Protein AF-A0A972N6V1-F1 (afdb_monomer)

Foldseek 3Di:
DVVVVVVCVVCVVVVHHDDDDDFPCVVVLPTPPSDDPPPDPPD

Secondary structure (DSSP, 8-state):
-HHHHHHHHHHHHTT----PPP---TTTT-STTT---------

pLDDT: mean 88.39, std 13.08, range [51.84, 98.5]

Solvent-accessible surface area (backbone atoms only — not comparable to full-atom values): 2945 Å² total; per-residue (Å²): 110,70,69,59,52,52,51,35,49,55,38,40,76,72,73,39,89,57,82,88,81,83,85,56,46,66,92,75,54,58,19,93,90,48,77,67,85,82,70,71,85,81,124

Mean predicted aligned error: 6.64 Å

Sequence (43 aa):
KESMERFKEYLNNHGIICTIRESKGLDISAACGQLREKSEVKQ

Radius of gyration: 16.85 Å; Cα contacts (8 Å, |Δi|>4): 21; chains: 1; bounding box: 34×19×44 Å

Structure (mmCIF, N/CA/C/O backbone):
data_AF-A0A972N6V1-F1
#
_entry.id   AF-A0A972N6V1-F1
#
loop_
_atom_site.group_PDB
_atom_site.id
_atom_site.type_symbol
_atom_site.label_atom_id
_atom_site.label_alt_id
_atom_site.label_comp_id
_atom_site.label_asym_id
_atom_site.label_entity_id
_atom_site.label_seq_id
_atom_site.pdbx_PDB_ins_code
_atom_site.Cartn_x
_atom_site.Cartn_y
_atom_site.Cartn_z
_atom_site.occupancy
_atom_site.B_iso_or_equiv
_atom_site.auth_seq_id
_atom_site.auth_comp_id
_atom_site.auth_asym_id
_atom_site.auth_atom_id
_atom_site.pdbx_PDB_model_num
ATOM 1 N N . LYS A 1 1 ? 7.640 5.397 6.666 1.00 76.56 1 LYS A N 1
ATOM 2 C CA . LYS A 1 1 ? 6.712 4.238 6.708 1.00 76.56 1 LYS A CA 1
ATOM 3 C C . LYS A 1 1 ? 5.724 4.392 7.861 1.00 76.56 1 LYS A C 1
ATOM 5 O O . LYS A 1 1 ? 4.535 4.475 7.590 1.00 76.56 1 LYS A O 1
ATOM 10 N N . GLU A 1 2 ? 6.230 4.624 9.073 1.00 89.19 2 GLU A N 1
ATOM 11 C CA . GLU A 1 2 ? 5.453 4.880 10.297 1.00 89.19 2 GLU A CA 1
ATOM 12 C C . GLU A 1 2 ? 4.329 5.925 10.140 1.00 89.19 2 GLU A C 1
ATOM 14 O O . GLU A 1 2 ? 3.200 5.692 10.558 1.00 89.19 2 GLU A O 1
ATOM 19 N N . SER A 1 3 ? 4.577 7.051 9.459 1.00 95.31 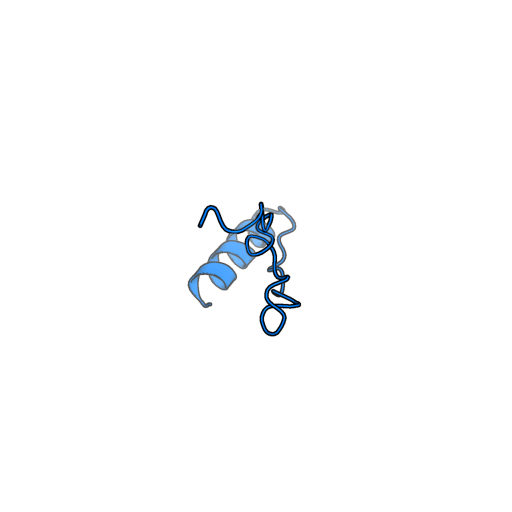3 SER A N 1
ATOM 20 C CA . SER A 1 3 ? 3.538 8.072 9.227 1.00 95.31 3 SER A CA 1
ATOM 21 C C . SER A 1 3 ? 2.378 7.582 8.350 1.00 95.31 3 SER A C 1
ATOM 23 O O . SER A 1 3 ? 1.229 7.925 8.612 1.00 95.31 3 SER A O 1
ATOM 25 N N . MET A 1 4 ? 2.658 6.769 7.322 1.00 95.88 4 MET A N 1
ATOM 26 C CA . MET A 1 4 ? 1.605 6.208 6.463 1.00 95.88 4 MET A CA 1
ATOM 27 C C . MET A 1 4 ? 0.804 5.128 7.190 1.00 95.88 4 MET A C 1
ATOM 29 O O . MET A 1 4 ? -0.403 5.029 6.992 1.00 95.88 4 MET A O 1
ATOM 33 N N . GLU A 1 5 ? 1.459 4.338 8.042 1.00 97.12 5 GLU A N 1
ATOM 34 C CA . GLU 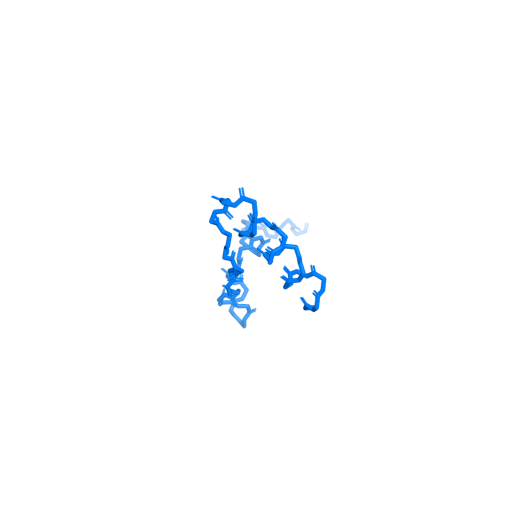A 1 5 ? 0.807 3.317 8.869 1.00 97.12 5 GLU A CA 1
ATOM 35 C C . GLU A 1 5 ? -0.149 3.960 9.878 1.00 97.12 5 GLU A C 1
ATOM 37 O O . GLU A 1 5 ? -1.323 3.599 9.906 1.00 97.12 5 GLU A O 1
ATOM 42 N N . ARG A 1 6 ? 0.293 5.009 10.586 1.00 97.88 6 ARG A N 1
ATOM 43 C CA . ARG A 1 6 ? -0.568 5.791 11.493 1.00 97.88 6 ARG A CA 1
ATOM 44 C C . ARG A 1 6 ? -1.779 6.398 10.785 1.00 97.88 6 ARG A C 1
ATOM 46 O O . ARG A 1 6 ? -2.880 6.386 11.325 1.00 97.88 6 ARG A O 1
ATOM 53 N N . PHE A 1 7 ? -1.599 6.918 9.571 1.00 97.69 7 PHE A N 1
ATOM 54 C CA . PHE A 1 7 ? -2.704 7.486 8.793 1.00 97.69 7 PHE A CA 1
ATOM 55 C C . PHE A 1 7 ? -3.704 6.416 8.335 1.00 97.69 7 PHE A C 1
ATOM 57 O O . PHE A 1 7 ? -4.916 6.599 8.448 1.00 97.69 7 PHE A O 1
ATOM 64 N N . LYS A 1 8 ? -3.197 5.269 7.871 1.00 98.00 8 LYS A N 1
ATOM 65 C CA . LYS A 1 8 ? -4.012 4.100 7.527 1.00 98.00 8 LYS A CA 1
ATOM 66 C C . LYS A 1 8 ? -4.833 3.630 8.735 1.00 98.00 8 LYS A C 1
ATOM 68 O O . LYS A 1 8 ? -6.019 3.346 8.589 1.00 98.00 8 LYS A O 1
ATOM 73 N N . GLU A 1 9 ? -4.220 3.528 9.912 1.00 98.12 9 GLU A N 1
ATOM 74 C CA . GLU A 1 9 ? -4.903 3.153 11.159 1.00 98.12 9 GLU A CA 1
ATOM 75 C C . GLU A 1 9 ? -5.973 4.170 11.546 1.00 98.12 9 GLU A C 1
ATOM 77 O O . GLU A 1 9 ? -7.109 3.783 11.808 1.00 98.12 9 GLU A O 1
ATOM 82 N N . TYR A 1 10 ? -5.646 5.465 11.501 1.00 98.38 10 TYR A N 1
ATOM 83 C CA . TYR A 1 10 ? -6.601 6.537 11.763 1.00 98.38 10 TYR A CA 1
ATOM 84 C C . TYR A 1 10 ? -7.855 6.398 10.890 1.00 98.38 10 TYR A C 1
ATOM 86 O O . TYR A 1 10 ? -8.960 6.368 11.424 1.00 98.38 10 TYR A O 1
ATOM 94 N N . LEU A 1 11 ? -7.705 6.242 9.571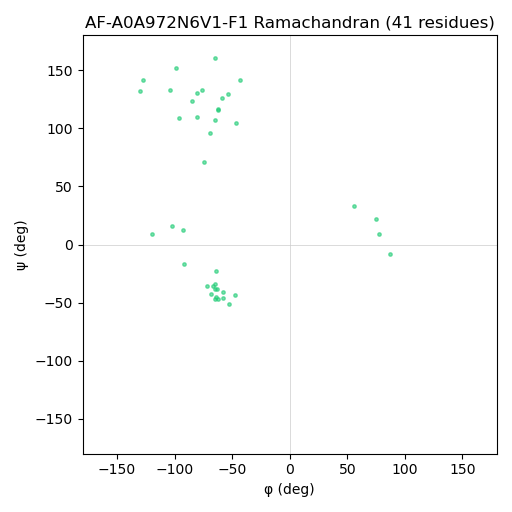 1.00 98.50 11 LEU A N 1
ATOM 95 C CA . LEU A 1 11 ? -8.846 6.111 8.658 1.00 98.50 11 LEU A CA 1
ATOM 96 C C . LEU A 1 11 ? -9.672 4.844 8.919 1.00 98.50 11 LEU A C 1
ATOM 98 O O . LEU A 1 11 ? -10.899 4.925 9.003 1.00 98.50 11 LEU A O 1
ATOM 102 N N . ASN A 1 12 ? -9.013 3.698 9.116 1.00 98.06 12 ASN A N 1
ATOM 103 C CA . ASN A 1 12 ? -9.711 2.441 9.400 1.00 98.06 12 ASN A CA 1
ATOM 104 C C . ASN A 1 12 ? -10.496 2.509 10.719 1.00 98.06 12 ASN A C 1
ATOM 106 O O . ASN A 1 12 ? -11.625 2.028 10.778 1.00 98.06 12 ASN A O 1
ATOM 110 N N . ASN A 1 13 ? -9.951 3.166 11.748 1.00 98.31 13 ASN A N 1
ATOM 111 C CA . ASN A 1 13 ? -10.639 3.374 13.027 1.00 98.31 13 ASN A CA 1
ATO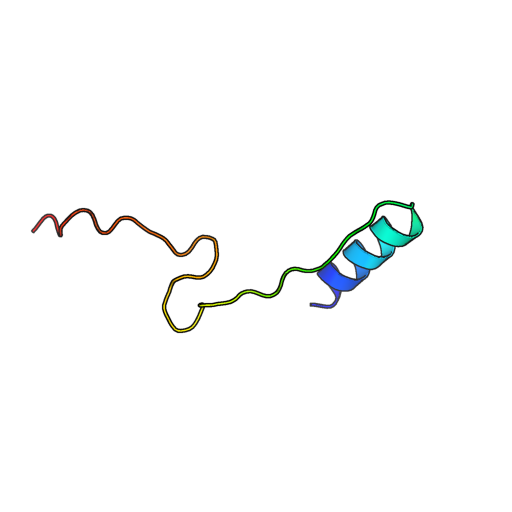M 112 C C . ASN A 1 13 ? -11.896 4.254 12.894 1.00 98.31 13 ASN A C 1
ATOM 114 O O . ASN A 1 13 ? -12.795 4.155 13.722 1.00 98.31 13 ASN A O 1
ATOM 118 N N . HIS A 1 14 ? -11.986 5.077 11.844 1.00 98.38 14 HIS A N 1
ATOM 119 C CA . HIS A 1 14 ? -13.174 5.878 11.516 1.00 98.38 14 HIS A CA 1
ATOM 120 C C . HIS A 1 14 ? -14.121 5.165 10.531 1.00 98.38 14 HIS A C 1
ATOM 122 O O . HIS A 1 14 ? -15.022 5.791 9.977 1.00 98.38 14 HIS A O 1
ATOM 128 N N . GLY A 1 15 ? -13.925 3.864 10.284 1.00 98.12 15 GLY A N 1
ATOM 129 C CA . GLY A 1 15 ? -14.757 3.070 9.377 1.00 98.12 15 GLY A CA 1
ATOM 130 C C . GLY A 1 15 ? -14.458 3.282 7.889 1.00 98.12 15 GLY A C 1
ATOM 131 O O . GLY A 1 15 ? -15.191 2.774 7.042 1.00 98.12 15 GLY A O 1
ATOM 132 N N . ILE A 1 16 ? -13.384 4.004 7.551 1.00 98.38 16 ILE A N 1
ATOM 133 C CA . ILE A 1 16 ? -12.954 4.226 6.167 1.00 98.38 16 ILE A CA 1
ATOM 134 C C . ILE A 1 16 ? -11.879 3.195 5.821 1.00 98.38 16 ILE A C 1
ATOM 136 O O . ILE A 1 16 ? -10.745 3.287 6.292 1.00 98.38 16 ILE A O 1
ATOM 140 N N . ILE A 1 17 ? -12.223 2.226 4.968 1.00 97.56 17 ILE A N 1
ATOM 141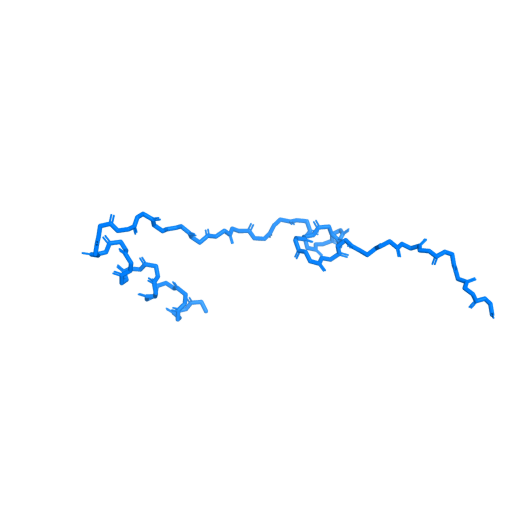 C CA . ILE A 1 17 ? -11.288 1.176 4.543 1.00 97.56 17 ILE A CA 1
ATOM 142 C C . ILE A 1 17 ? -10.104 1.809 3.803 1.00 9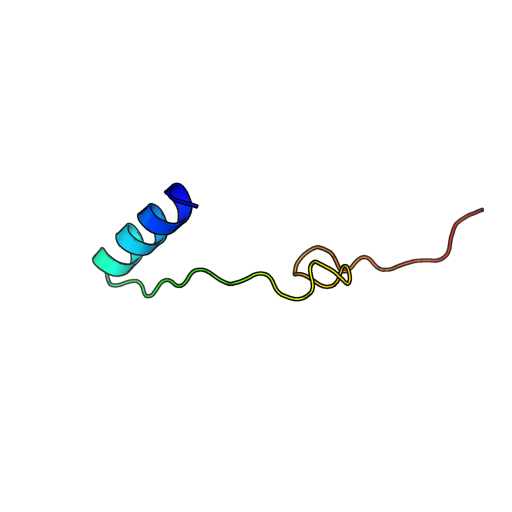7.56 17 ILE A C 1
ATOM 144 O O . ILE A 1 17 ? -10.256 2.390 2.728 1.00 97.56 17 ILE A O 1
ATOM 148 N N . CYS A 1 18 ? -8.909 1.664 4.372 1.00 97.88 18 CYS A N 1
ATOM 149 C CA . CYS A 1 18 ? -7.668 2.203 3.830 1.00 97.88 18 CYS A CA 1
ATOM 150 C C . CYS A 1 18 ? -6.565 1.136 3.777 1.00 97.88 18 CYS A C 1
ATOM 152 O O . CYS A 1 18 ? -6.275 0.452 4.766 1.00 97.88 18 CYS A O 1
ATOM 154 N N . THR A 1 19 ? -5.895 1.036 2.626 1.00 96.88 19 THR A N 1
ATOM 155 C CA . THR A 1 19 ? -4.773 0.120 2.377 1.00 96.88 19 THR A CA 1
ATOM 156 C C . THR A 1 19 ? -3.564 0.874 1.833 1.00 96.88 19 THR A C 1
ATOM 158 O O . THR A 1 19 ? -3.710 1.753 0.987 1.00 96.88 19 THR A O 1
ATOM 161 N N . ILE A 1 20 ? -2.360 0.488 2.258 1.00 95.31 20 ILE A N 1
ATOM 162 C CA . ILE A 1 20 ? -1.112 1.016 1.697 1.00 95.31 20 ILE A CA 1
ATOM 163 C C . ILE A 1 20 ? -0.767 0.206 0.447 1.00 95.31 20 ILE A C 1
ATOM 165 O O . ILE A 1 20 ? -0.643 -1.015 0.512 1.00 95.31 20 ILE A O 1
ATOM 169 N N . ARG A 1 21 ? -0.607 0.886 -0.690 1.00 94.75 21 ARG A N 1
ATOM 170 C CA . ARG A 1 21 ? -0.236 0.256 -1.959 1.00 94.75 21 ARG A CA 1
ATOM 171 C C . ARG A 1 21 ? 1.269 -0.003 -2.014 1.00 94.75 21 ARG A C 1
ATOM 173 O O . ARG A 1 21 ? 2.062 0.910 -1.810 1.00 94.75 21 ARG A O 1
ATOM 180 N N . GLU A 1 22 ? 1.652 -1.224 -2.369 1.00 92.50 22 GLU A N 1
ATOM 181 C CA . GLU A 1 22 ? 3.040 -1.560 -2.687 1.00 92.50 22 GLU A CA 1
ATOM 182 C C . GLU A 1 22 ? 3.422 -1.045 -4.085 1.00 92.50 22 GLU A C 1
ATOM 184 O O . GLU A 1 22 ? 2.688 -1.230 -5.063 1.00 92.50 22 GLU A O 1
ATOM 189 N N . SER A 1 23 ? 4.578 -0.389 -4.189 1.00 92.62 23 SER A N 1
ATOM 190 C CA . SER A 1 23 ? 5.123 0.071 -5.467 1.00 92.62 23 SER A CA 1
ATOM 191 C C . SER A 1 23 ? 5.823 -1.078 -6.189 1.00 92.62 23 SER A C 1
ATOM 193 O O . SER A 1 23 ? 6.893 -1.511 -5.774 1.00 92.62 23 SER A O 1
ATOM 195 N N . LYS A 1 24 ? 5.231 -1.547 -7.290 1.00 94.12 24 LYS A N 1
ATOM 196 C CA . LYS A 1 24 ? 5.812 -2.564 -8.181 1.00 94.12 24 LYS A CA 1
ATOM 197 C C . LYS A 1 24 ? 6.466 -1.920 -9.405 1.00 94.12 24 LYS A C 1
ATOM 199 O O . LYS A 1 24 ? 6.016 -0.858 -9.830 1.00 94.12 24 LYS A O 1
ATOM 204 N N . GLY A 1 25 ? 7.479 -2.579 -9.974 1.00 92.50 25 GLY A N 1
ATOM 205 C CA . GLY A 1 25 ? 8.153 -2.149 -11.207 1.00 92.50 25 GLY A CA 1
ATOM 206 C C . GLY A 1 25 ? 9.094 -0.953 -11.040 1.00 92.50 25 GLY A C 1
ATOM 207 O O . GLY A 1 25 ? 9.351 -0.246 -12.009 1.00 92.50 25 GLY A O 1
ATOM 208 N N . LEU A 1 26 ? 9.575 -0.691 -9.819 1.00 91.44 26 LEU A N 1
ATOM 209 C CA . LEU A 1 26 ? 10.508 0.408 -9.537 1.00 91.44 26 LEU A CA 1
ATOM 210 C C . LEU A 1 26 ? 11.877 0.178 -10.202 1.00 91.44 26 LEU A C 1
ATOM 212 O O . LEU A 1 26 ? 12.507 1.114 -10.683 1.00 91.44 26 LEU A O 1
ATOM 216 N N . ASP A 1 27 ? 12.297 -1.083 -10.246 1.00 93.88 27 ASP A N 1
ATOM 217 C CA . ASP A 1 27 ? 13.514 -1.596 -10.874 1.00 93.88 27 ASP A CA 1
ATOM 218 C C . ASP A 1 27 ? 13.521 -1.420 -12.399 1.00 93.88 27 ASP A C 1
ATOM 220 O O . ASP A 1 27 ? 14.559 -1.127 -12.985 1.00 93.88 27 ASP A O 1
ATOM 224 N N . ILE A 1 28 ? 12.351 -1.522 -13.033 1.00 91.88 28 ILE A N 1
ATOM 225 C CA . ILE A 1 28 ? 12.178 -1.354 -14.484 1.00 91.88 28 ILE A CA 1
ATOM 226 C C . ILE A 1 28 ? 11.602 0.015 -14.875 1.00 91.88 28 ILE A C 1
ATOM 228 O O . ILE A 1 28 ? 11.143 0.193 -16.001 1.00 91.88 28 ILE A O 1
ATOM 232 N N . SER A 1 29 ? 11.625 0.998 -13.967 1.00 89.50 29 SER A N 1
ATOM 233 C CA . SER A 1 29 ? 11.102 2.357 -14.207 1.00 89.50 29 SER A CA 1
ATOM 234 C C . SER A 1 29 ? 9.634 2.401 -14.664 1.00 89.50 29 SER A C 1
ATOM 236 O O . SER A 1 29 ? 9.238 3.264 -15.447 1.00 89.50 29 SER A O 1
ATOM 238 N N . ALA A 1 30 ? 8.820 1.466 -14.178 1.00 90.88 30 ALA A N 1
ATOM 239 C CA . ALA A 1 30 ? 7.410 1.316 -14.527 1.00 90.88 30 ALA A CA 1
ATOM 240 C C . ALA A 1 30 ? 6.470 1.451 -13.316 1.00 90.88 30 ALA A C 1
ATOM 242 O O . ALA A 1 30 ? 5.271 1.185 -13.435 1.00 90.88 30 ALA A O 1
ATOM 243 N N . ALA A 1 31 ? 6.972 1.865 -12.146 1.00 93.25 31 ALA A N 1
ATOM 244 C CA . ALA A 1 31 ? 6.104 2.181 -11.019 1.00 93.25 31 ALA A CA 1
ATOM 245 C C . ALA A 1 31 ? 5.213 3.393 -11.340 1.00 93.25 31 ALA A C 1
ATOM 247 O O . ALA A 1 31 ? 5.493 4.203 -12.227 1.00 93.25 31 ALA A O 1
ATOM 248 N N . CYS A 1 32 ? 4.116 3.540 -10.595 1.00 90.50 32 CYS A N 1
ATOM 249 C CA . CYS A 1 32 ? 3.210 4.677 -10.757 1.00 90.50 32 CYS A CA 1
ATOM 250 C C . CYS A 1 32 ? 3.977 6.006 -10.665 1.00 90.50 32 CYS A C 1
ATOM 252 O O . CYS A 1 32 ? 4.733 6.217 -9.721 1.00 90.50 32 CYS A O 1
ATOM 254 N N . GLY A 1 33 ? 3.775 6.890 -11.644 1.00 89.00 33 GLY A N 1
ATOM 255 C CA . GLY A 1 33 ? 4.480 8.172 -11.747 1.00 89.00 33 GLY A CA 1
ATOM 256 C C . GLY A 1 33 ? 5.827 8.123 -12.480 1.00 89.00 33 GLY A C 1
ATOM 257 O O . GLY A 1 33 ? 6.369 9.182 -12.775 1.00 89.00 33 GLY A O 1
ATOM 258 N N . GLN A 1 34 ? 6.357 6.939 -12.818 1.00 89.94 34 GLN A N 1
ATOM 259 C CA . GLN A 1 34 ? 7.606 6.807 -13.587 1.00 89.94 34 GLN A CA 1
ATOM 260 C C . GLN A 1 34 ? 7.393 6.713 -15.104 1.00 89.94 34 GLN A C 1
ATOM 262 O O . GLN A 1 34 ? 8.333 6.936 -15.865 1.00 89.94 34 GLN A O 1
ATOM 267 N N . LEU A 1 35 ? 6.172 6.408 -15.557 1.00 8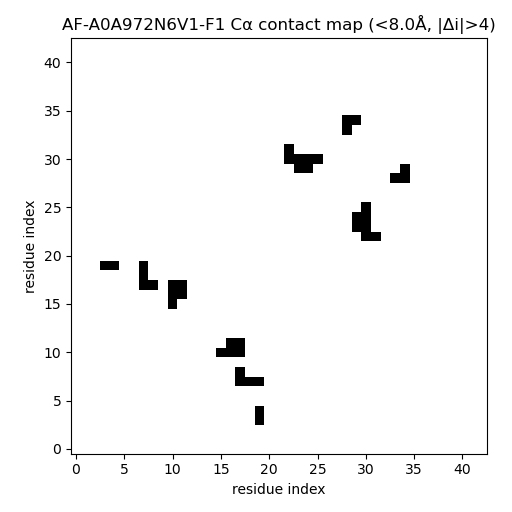6.31 35 LEU A N 1
ATOM 268 C CA . LEU A 1 35 ? 5.850 6.330 -16.982 1.00 86.31 35 LEU A CA 1
ATOM 269 C C . LEU A 1 35 ? 5.888 7.731 -17.604 1.00 86.31 35 LEU A C 1
ATOM 271 O O . LEU A 1 35 ? 4.919 8.484 -17.543 1.00 86.31 35 LEU A O 1
ATOM 275 N N . ARG A 1 36 ? 7.030 8.076 -18.199 1.00 78.62 36 ARG A N 1
ATOM 276 C CA . ARG A 1 36 ? 7.203 9.258 -19.041 1.00 78.62 36 ARG A CA 1
ATOM 277 C C . ARG A 1 36 ? 7.231 8.819 -20.497 1.00 78.62 36 ARG A C 1
ATOM 279 O O . ARG A 1 36 ? 7.958 7.893 -20.854 1.00 78.62 36 ARG A O 1
ATOM 286 N N . GLU A 1 37 ? 6.470 9.505 -21.340 1.00 67.94 37 GLU A N 1
ATOM 287 C CA . GLU A 1 37 ? 6.577 9.343 -22.784 1.00 67.94 37 GLU A CA 1
ATOM 288 C C . GLU A 1 37 ? 7.990 9.772 -23.203 1.00 67.94 37 GLU A C 1
ATOM 290 O O . GLU A 1 37 ? 8.387 10.926 -23.012 1.00 67.94 37 GLU A O 1
ATOM 295 N N . LYS A 1 38 ? 8.787 8.833 -23.725 1.00 66.19 38 LYS A N 1
ATOM 296 C CA . LYS A 1 38 ? 10.030 9.167 -24.424 1.00 66.19 38 LYS A CA 1
ATOM 297 C C . LYS A 1 38 ? 9.638 9.726 -25.791 1.00 66.19 38 LYS A C 1
ATOM 299 O O . LYS A 1 38 ? 9.798 9.052 -26.800 1.00 66.19 38 LYS A O 1
ATOM 304 N N . SER A 1 39 ? 9.078 10.935 -25.810 1.00 62.81 39 SER A N 1
ATOM 305 C CA . SER A 1 39 ? 9.106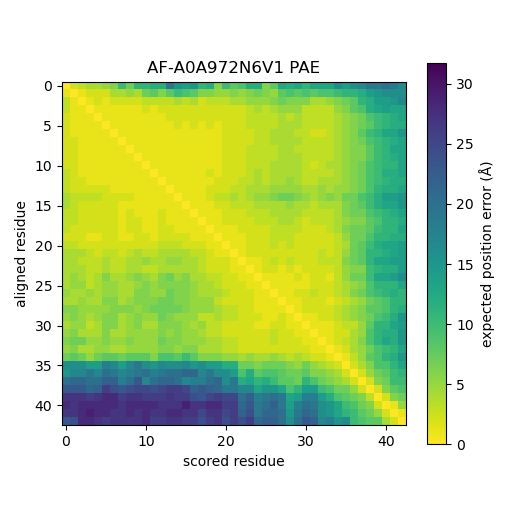 11.740 -27.026 1.00 62.81 39 SER A CA 1
ATOM 306 C C . SER A 1 39 ? 10.578 11.924 -27.374 1.00 62.81 39 SER A C 1
ATOM 308 O O . SER A 1 39 ? 11.401 12.242 -26.512 1.00 62.81 39 SER A O 1
ATOM 310 N N . GLU A 1 40 ? 10.897 11.552 -28.604 1.00 60.53 40 GLU A N 1
ATOM 311 C CA . GLU A 1 40 ? 12.236 11.388 -29.148 1.00 60.53 40 GLU A CA 1
ATOM 312 C C . GLU A 1 40 ? 13.168 12.529 -28.732 1.00 60.53 40 GLU A C 1
ATOM 314 O O . GLU A 1 40 ? 12.760 13.689 -28.640 1.00 60.53 40 GLU A O 1
ATOM 319 N N . VAL A 1 41 ? 14.425 12.172 -28.456 1.00 60.25 41 VAL A N 1
ATOM 320 C CA . VAL A 1 41 ? 15.514 13.103 -28.153 1.00 60.25 41 VAL A CA 1
ATOM 321 C C . VAL A 1 41 ? 15.481 14.231 -29.184 1.00 60.25 41 VAL A C 1
ATOM 323 O O . VAL A 1 41 ? 15.877 14.031 -30.330 1.00 60.25 41 VAL A O 1
ATOM 326 N N . LYS A 1 42 ? 15.006 15.421 -28.792 1.00 58.22 42 LYS A N 1
ATOM 327 C CA . LYS A 1 42 ? 15.364 16.635 -29.521 1.00 58.22 42 LYS A CA 1
ATOM 328 C C . LYS A 1 42 ? 16.865 16.795 -29.328 1.00 58.22 42 LYS A C 1
ATOM 330 O O . LYS A 1 42 ? 17.318 17.026 -28.207 1.00 58.22 42 LYS A O 1
ATOM 335 N N . GLN A 1 43 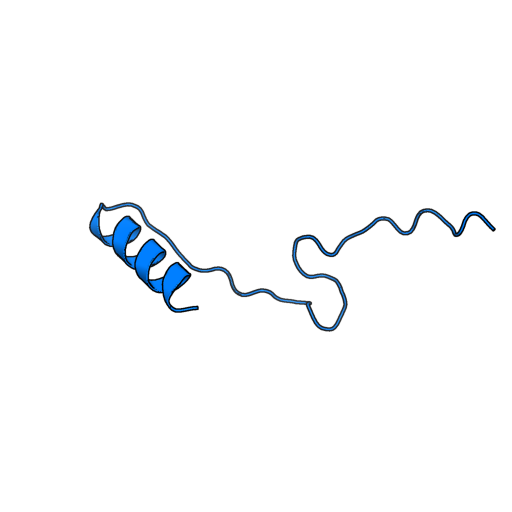? 17.565 16.508 -30.419 1.00 51.84 43 GLN A N 1
ATOM 336 C CA . GLN A 1 43 ? 19.001 16.634 -30.611 1.00 51.84 43 GLN A CA 1
ATOM 337 C C . GLN A 1 43 ? 19.480 18.051 -30.288 1.00 51.84 43 GLN A C 1
ATOM 339 O O . GLN A 1 43 ? 18.702 19.003 -30.543 1.00 51.84 43 GLN A O 1
#